Protein AF-A0A9E5YFL7-F1 (afdb_monomer_lite)

pLDDT: mean 93.23, std 7.71, range [57.31, 98.62]

Foldseek 3Di:
DVVCVVVLHDDCLCVPLVVVVVVCVVVVHDDPVSVVVSVVVVVSSVD

Secondary structure (DSSP, 8-state):
-HHHHHTTPPPSTTTTHHHHHHHHHHHT---HHHHHHHHHHHHHH--

Sequence (47 aa):
MQKDAEDGKKTEIDTFTGYIVKAARKQGVSVPHHERVYKALKGRLQA

Structure (mmCIF, N/CA/C/O backbone):
data_AF-A0A9E5YFL7-F1
#
_entry.id   AF-A0A9E5YFL7-F1
#
loop_
_atom_site.group_PDB
_atom_site.id
_atom_site.type_symbol
_atom_site.label_atom_id
_atom_site.label_alt_id
_atom_site.label_comp_id
_atom_site.label_asym_id
_atom_site.label_entity_id
_atom_site.label_seq_id
_atom_site.pdbx_PDB_ins_code
_atom_site.Cartn_x
_atom_site.Cartn_y
_atom_site.Cartn_z
_atom_site.occupancy
_atom_site.B_iso_or_equiv
_atom_site.auth_seq_id
_atom_site.auth_comp_id
_atom_site.auth_asym_id
_atom_site.auth_atom_id
_atom_site.pdbx_PDB_model_num
ATOM 1 N N . MET A 1 1 ? 5.153 5.664 -6.346 1.00 84.88 1 MET A N 1
ATOM 2 C CA . MET A 1 1 ? 4.254 4.486 -6.445 1.00 84.88 1 MET A CA 1
ATOM 3 C C . MET A 1 1 ? 4.256 3.856 -7.840 1.00 84.88 1 MET A C 1
ATOM 5 O O . MET A 1 1 ? 4.805 2.773 -7.96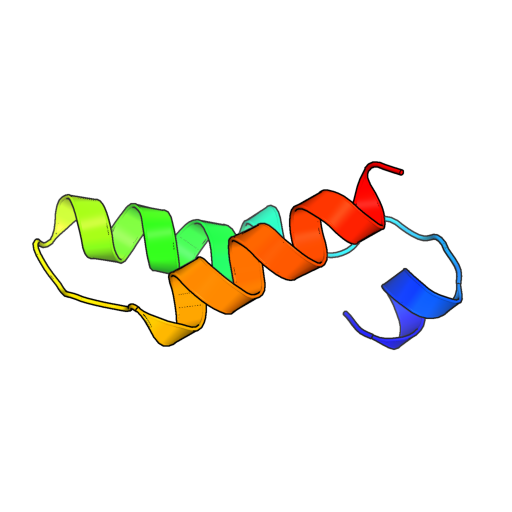4 1.00 84.88 1 MET A O 1
ATOM 9 N N . GLN A 1 2 ? 3.668 4.479 -8.877 1.00 90.50 2 GLN A N 1
ATOM 10 C CA . GLN A 1 2 ? 3.603 3.877 -10.226 1.00 90.50 2 GLN A CA 1
ATOM 11 C C . GLN A 1 2 ? 4.985 3.718 -10.871 1.00 90.50 2 GLN A C 1
ATOM 13 O O . GLN A 1 2 ? 5.352 2.606 -11.221 1.00 90.50 2 GLN A O 1
ATOM 18 N N . LYS A 1 3 ? 5.771 4.798 -10.946 1.00 94.50 3 LYS A N 1
ATOM 19 C CA . LYS A 1 3 ? 7.139 4.749 -11.482 1.00 94.50 3 LYS A CA 1
ATOM 20 C C . LYS A 1 3 ? 8.016 3.724 -10.757 1.00 94.50 3 LYS A C 1
ATOM 22 O O . LYS A 1 3 ? 8.759 2.999 -11.393 1.00 94.50 3 LYS A O 1
ATOM 27 N N . ASP A 1 4 ? 7.897 3.623 -9.431 1.00 93.12 4 ASP A N 1
ATOM 28 C CA . ASP A 1 4 ? 8.637 2.614 -8.661 1.00 93.12 4 ASP A CA 1
ATOM 29 C C . ASP A 1 4 ? 8.230 1.195 -9.064 1.00 93.12 4 ASP A C 1
ATOM 31 O O . ASP A 1 4 ? 9.089 0.336 -9.191 1.00 93.12 4 ASP A O 1
ATOM 35 N N . ALA A 1 5 ? 6.939 0.955 -9.311 1.00 90.81 5 ALA A N 1
ATOM 36 C CA . ALA A 1 5 ? 6.466 -0.334 -9.804 1.00 90.81 5 ALA A CA 1
ATOM 37 C C . ALA A 1 5 ? 6.973 -0.632 -11.226 1.00 90.81 5 ALA A C 1
ATOM 39 O O . ALA A 1 5 ? 7.362 -1.761 -11.502 1.00 90.81 5 ALA A O 1
ATOM 40 N N . GLU A 1 6 ? 6.985 0.367 -12.112 1.00 92.25 6 GLU A N 1
ATOM 41 C CA . GLU A 1 6 ? 7.508 0.250 -13.482 1.00 92.25 6 GLU A CA 1
ATOM 42 C C . GLU A 1 6 ? 9.023 -0.007 -13.496 1.00 92.25 6 GLU A C 1
ATOM 44 O O . GLU A 1 6 ? 9.500 -0.838 -14.262 1.00 92.25 6 GLU A O 1
ATOM 49 N N . ASP A 1 7 ? 9.761 0.635 -12.591 1.00 93.75 7 ASP A N 1
ATOM 50 C CA . ASP A 1 7 ? 11.205 0.465 -12.411 1.00 93.75 7 ASP A CA 1
ATOM 51 C C . ASP A 1 7 ? 11.567 -0.804 -11.601 1.00 93.75 7 ASP A C 1
ATOM 53 O O . ASP A 1 7 ? 12.743 -1.021 -11.300 1.00 93.75 7 ASP A O 1
ATOM 57 N N . GLY A 1 8 ? 10.587 -1.611 -11.169 1.00 90.00 8 GLY A N 1
ATOM 58 C CA . GLY A 1 8 ? 10.812 -2.794 -10.321 1.00 90.00 8 GLY A CA 1
ATOM 59 C C . GLY A 1 8 ? 11.358 -2.480 -8.920 1.00 90.00 8 GLY A C 1
ATOM 60 O O . GLY A 1 8 ? 11.924 -3.339 -8.245 1.00 90.00 8 GLY A O 1
ATOM 61 N N . LYS A 1 9 ? 11.219 -1.235 -8.465 1.00 92.25 9 LYS A N 1
ATOM 62 C CA . LYS A 1 9 ? 11.647 -0.771 -7.145 1.00 92.25 9 LYS A CA 1
ATOM 63 C C . LYS A 1 9 ? 10.588 -1.069 -6.091 1.00 92.25 9 LYS A C 1
ATOM 65 O O . LYS A 1 9 ? 9.392 -1.200 -6.357 1.00 92.25 9 LYS A O 1
ATOM 70 N N . LYS A 1 10 ? 11.037 -1.101 -4.835 1.00 92.06 10 LYS A N 1
ATOM 71 C CA . LYS A 1 10 ? 10.138 -1.180 -3.684 1.00 92.06 10 LYS A CA 1
ATOM 72 C C . LYS A 1 10 ? 9.173 0.003 -3.704 1.00 92.06 10 LYS A C 1
ATOM 74 O O . LYS A 1 10 ? 9.592 1.156 -3.717 1.00 92.06 10 LYS A O 1
ATOM 79 N N . THR A 1 11 ? 7.883 -0.300 -3.640 1.00 94.75 11 THR A N 1
ATOM 80 C CA . THR A 1 11 ? 6.835 0.713 -3.569 1.00 94.75 11 THR A CA 1
ATOM 81 C C . THR A 1 11 ? 6.379 0.935 -2.123 1.00 94.75 11 THR A C 1
ATOM 83 O O . THR A 1 11 ? 6.565 0.095 -1.242 1.00 94.75 11 THR A O 1
ATOM 86 N N . GLU A 1 12 ? 5.718 2.059 -1.875 1.00 95.19 12 GLU A N 1
ATOM 87 C CA . GLU A 1 12 ? 5.092 2.408 -0.594 1.00 95.19 12 GLU A CA 1
ATOM 88 C C . GLU A 1 12 ? 3.703 1.769 -0.370 1.00 95.19 12 GLU A C 1
ATOM 90 O O . GLU A 1 12 ? 2.926 2.247 0.457 1.00 95.19 12 GLU A O 1
ATOM 95 N N . ILE A 1 13 ? 3.356 0.686 -1.083 1.00 95.38 13 ILE A N 1
ATOM 96 C CA . ILE A 1 13 ? 1.989 0.124 -1.086 1.00 95.38 13 ILE A CA 1
ATOM 97 C C . ILE A 1 13 ? 1.557 -0.351 0.308 1.00 95.38 13 ILE A C 1
ATOM 99 O O . ILE A 1 13 ? 0.399 -0.197 0.697 1.00 95.38 13 ILE A O 1
ATOM 103 N N . ASP A 1 14 ? 2.501 -0.889 1.084 1.00 95.31 14 ASP A N 1
ATOM 104 C CA . ASP A 1 14 ? 2.277 -1.320 2.464 1.00 95.31 14 ASP A CA 1
ATOM 105 C C . ASP A 1 14 ? 2.148 -0.141 3.435 1.00 95.31 14 ASP A C 1
ATOM 107 O O . ASP A 1 14 ? 1.377 -0.229 4.393 1.00 95.31 14 ASP A O 1
ATOM 111 N N . THR A 1 15 ? 2.877 0.951 3.187 1.00 95.38 15 THR A N 1
ATOM 112 C CA . THR A 1 15 ? 2.867 2.143 4.042 1.00 95.38 15 THR A CA 1
ATOM 113 C C . THR A 1 15 ? 1.599 2.953 3.827 1.00 95.38 15 THR A C 1
ATOM 115 O O . THR A 1 15 ? 0.966 3.341 4.798 1.00 95.38 15 THR A O 1
ATOM 118 N N . PHE A 1 16 ? 1.195 3.184 2.577 1.00 95.25 16 PHE A N 1
ATOM 119 C CA . PHE A 1 16 ? 0.051 4.039 2.274 1.00 95.25 16 PHE A CA 1
ATOM 120 C C . PHE A 1 16 ? -1.266 3.253 2.297 1.00 95.25 16 PHE A C 1
ATOM 122 O O . PHE A 1 16 ? -2.045 3.339 3.247 1.00 95.25 16 PHE A O 1
ATOM 129 N N . THR A 1 17 ? -1.513 2.414 1.288 1.00 96.25 17 THR A N 1
ATOM 130 C CA . THR A 1 17 ? -2.772 1.658 1.182 1.00 96.25 17 THR A CA 1
ATOM 131 C C . THR A 1 17 ? -2.883 0.590 2.271 1.00 96.25 17 THR A C 1
ATOM 133 O O . THR A 1 17 ? -3.958 0.391 2.838 1.00 96.25 17 THR A O 1
ATOM 136 N N . GLY A 1 18 ? -1.768 -0.054 2.629 1.00 97.06 18 GLY A N 1
ATOM 137 C CA . GLY A 1 18 ? -1.727 -1.013 3.730 1.00 97.06 18 GLY A CA 1
ATOM 138 C C . GLY A 1 18 ? -2.052 -0.386 5.090 1.00 97.06 18 GLY A C 1
ATOM 139 O O . GLY A 1 18 ? -2.729 -1.025 5.899 1.00 97.06 18 GLY A O 1
ATOM 140 N N . TYR A 1 19 ? -1.648 0.866 5.344 1.00 98.06 19 TYR A N 1
ATOM 141 C CA . TYR A 1 19 ? -2.075 1.595 6.542 1.00 98.06 19 TYR A CA 1
ATOM 142 C C . TYR A 1 19 ? -3.580 1.849 6.534 1.00 98.06 19 TYR A C 1
ATOM 144 O O . TYR A 1 19 ? -4.232 1.545 7.529 1.00 98.06 19 TYR A O 1
ATOM 152 N N . ILE A 1 20 ? -4.142 2.327 5.417 1.00 97.94 20 ILE A N 1
ATOM 153 C CA . ILE A 1 20 ? -5.581 2.612 5.305 1.00 97.94 20 ILE A CA 1
ATOM 154 C C . ILE A 1 20 ? -6.407 1.362 5.623 1.00 97.94 20 ILE A C 1
ATOM 156 O O . ILE A 1 20 ? -7.301 1.424 6.462 1.00 97.94 20 ILE A O 1
ATOM 160 N N . VAL A 1 21 ? -6.066 0.207 5.041 1.00 98.25 21 VAL A N 1
ATOM 161 C CA . VAL A 1 21 ? -6.767 -1.062 5.314 1.00 98.25 21 VAL A CA 1
ATOM 162 C C . VAL A 1 21 ? -6.642 -1.467 6.789 1.00 98.25 21 VAL A C 1
ATOM 164 O O . VAL A 1 21 ? -7.629 -1.842 7.424 1.00 98.25 21 VAL A O 1
ATOM 167 N N . LYS A 1 22 ? -5.442 -1.362 7.377 1.00 98.25 22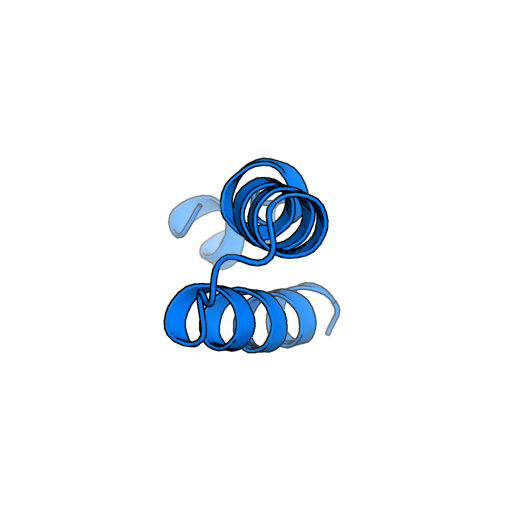 LYS A N 1
ATOM 168 C CA . LYS A 1 22 ? -5.217 -1.696 8.796 1.00 98.25 22 LYS A CA 1
ATOM 169 C C . LYS A 1 22 ? -5.970 -0.755 9.740 1.00 98.25 22 LYS A C 1
ATOM 171 O O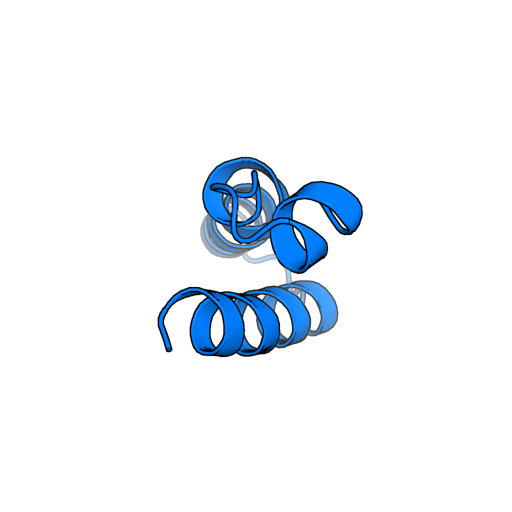 . LYS A 1 22 ? -6.531 -1.219 10.730 1.00 98.25 22 LYS A O 1
ATOM 176 N N . ALA A 1 23 ? -5.967 0.545 9.460 1.00 98.62 23 ALA A N 1
ATOM 177 C CA . ALA A 1 23 ? -6.646 1.556 10.263 1.00 98.62 23 ALA A CA 1
ATOM 178 C C . ALA A 1 23 ? -8.168 1.408 10.162 1.00 98.62 23 ALA A C 1
ATOM 180 O O . ALA A 1 23 ? -8.840 1.369 11.190 1.00 98.62 23 ALA A O 1
ATOM 181 N N . ALA A 1 24 ? -8.693 1.218 8.950 1.00 98.38 24 ALA A N 1
ATOM 182 C CA . ALA A 1 24 ? -10.112 0.990 8.708 1.00 98.38 24 ALA A CA 1
ATOM 183 C C . ALA A 1 24 ? -10.628 -0.238 9.472 1.00 98.38 24 ALA A C 1
ATOM 185 O O . ALA A 1 24 ? -11.626 -0.143 10.184 1.00 98.38 24 ALA A O 1
ATOM 186 N N . ARG A 1 25 ? -9.877 -1.351 9.456 1.00 98.00 25 ARG A N 1
ATOM 187 C CA . ARG A 1 25 ? -10.204 -2.544 10.252 1.00 98.00 25 ARG A CA 1
ATOM 188 C C . ARG A 1 25 ? -10.262 -2.257 11.754 1.00 98.00 25 ARG A C 1
ATOM 190 O O . ARG A 1 25 ? -11.162 -2.751 12.423 1.00 98.00 25 ARG A O 1
ATOM 197 N N . LYS A 1 26 ? -9.318 -1.478 12.294 1.00 98.50 26 LYS A N 1
ATOM 198 C CA . LYS A 1 26 ? -9.309 -1.106 13.723 1.00 98.50 26 LYS A CA 1
ATOM 199 C C . LYS A 1 26 ? -10.504 -0.23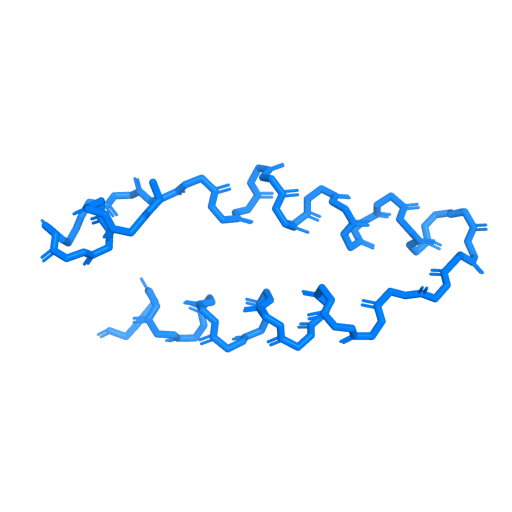5 14.112 1.00 98.50 26 LYS A C 1
ATOM 201 O O . LYS A 1 26 ? -10.943 -0.303 15.251 1.00 98.50 26 LYS A O 1
ATOM 206 N N . GLN A 1 27 ? -10.998 0.580 13.184 1.00 98.31 27 GLN A N 1
ATOM 207 C CA . GLN A 1 27 ? -12.090 1.526 13.419 1.00 98.31 27 GLN A CA 1
ATOM 208 C C . GLN A 1 27 ? -13.465 0.981 12.998 1.00 98.31 27 GLN A C 1
ATOM 210 O O . GLN A 1 27 ? -14.464 1.671 13.163 1.00 98.31 27 GLN A O 1
ATOM 215 N N . GLY A 1 28 ? -13.533 -0.233 12.440 1.00 98.12 28 GLY A N 1
ATOM 216 C CA . GLY A 1 28 ? -14.779 -0.799 11.913 1.00 98.12 28 GLY A CA 1
ATOM 217 C C . GLY A 1 28 ? -15.310 -0.082 10.665 1.00 98.12 28 GLY A C 1
ATOM 218 O O . GLY A 1 28 ? -16.497 -0.177 10.366 1.00 98.12 28 GLY A O 1
ATOM 219 N N . VAL A 1 29 ? -14.454 0.639 9.933 1.00 98.50 29 VAL A N 1
ATOM 220 C CA . VAL A 1 29 ? -14.828 1.373 8.715 1.00 98.50 29 VAL A CA 1
ATOM 221 C C . VAL A 1 29 ? -14.643 0.4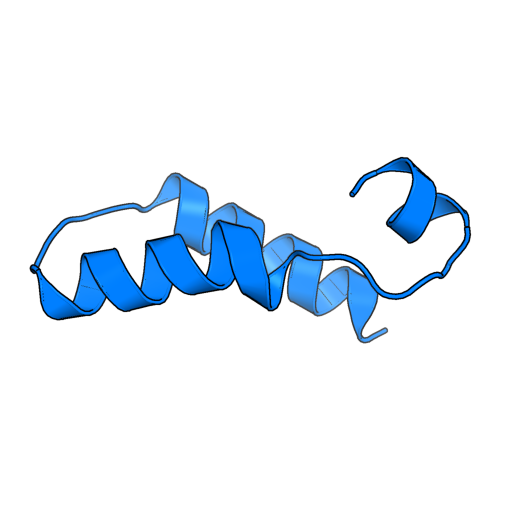80 7.491 1.00 98.50 29 VAL A C 1
ATOM 223 O O . VAL A 1 29 ? -13.605 -0.160 7.323 1.00 98.50 29 VAL A O 1
ATOM 226 N N . SER A 1 30 ? -15.638 0.459 6.605 1.00 98.19 30 SER A N 1
ATOM 227 C CA . SER A 1 30 ? -15.554 -0.272 5.338 1.00 98.19 30 SER A CA 1
ATOM 228 C C . SER A 1 30 ? -14.767 0.525 4.294 1.00 98.19 30 SER A C 1
ATOM 230 O O . SER A 1 30 ? -15.087 1.681 4.017 1.00 98.19 30 SER A O 1
ATOM 232 N N . VAL A 1 31 ? -13.747 -0.094 3.689 1.00 98.44 31 VAL A N 1
ATOM 233 C CA . VAL A 1 31 ? -12.910 0.516 2.635 1.00 98.44 31 VAL A CA 1
ATOM 234 C C . VAL A 1 31 ? -12.704 -0.433 1.439 1.00 98.44 31 VAL A C 1
ATOM 236 O O . VAL A 1 31 ? -11.569 -0.698 1.032 1.00 98.44 31 VAL A O 1
ATOM 239 N N . PRO A 1 32 ? -13.784 -0.932 0.811 1.00 97.81 32 PRO A N 1
ATOM 240 C CA . PRO A 1 32 ? -13.726 -2.063 -0.124 1.00 97.81 32 PRO A CA 1
ATOM 241 C C . PRO A 1 32 ? -12.836 -1.801 -1.347 1.00 97.81 32 PRO A C 1
ATOM 243 O O . PRO A 1 32 ? -12.171 -2.701 -1.865 1.00 97.81 32 PRO A O 1
ATOM 246 N N . HIS A 1 33 ? -12.770 -0.550 -1.809 1.00 98.19 33 HIS A N 1
ATOM 247 C CA . HIS A 1 33 ? -11.890 -0.175 -2.915 1.00 98.19 33 HIS A CA 1
ATOM 248 C C . HIS A 1 33 ? -10.407 -0.184 -2.524 1.00 98.19 33 HIS A C 1
ATOM 250 O O . HIS A 1 33 ? -9.579 -0.625 -3.319 1.00 98.19 33 HIS A O 1
ATOM 256 N N . HIS A 1 34 ? -10.065 0.220 -1.297 1.00 98.00 34 HIS A N 1
ATOM 257 C CA . HIS A 1 34 ? -8.682 0.174 -0.817 1.00 98.00 34 HIS A CA 1
ATOM 258 C C . HIS A 1 34 ? -8.221 -1.266 -0.590 1.00 98.00 34 HIS A C 1
ATOM 260 O O . HIS A 1 34 ? -7.101 -1.609 -0.958 1.00 98.00 34 HIS A O 1
ATOM 266 N N . GLU A 1 35 ? -9.093 -2.133 -0.069 1.00 98.00 35 GLU A N 1
ATOM 267 C CA . GLU A 1 35 ? -8.806 -3.566 0.077 1.00 98.00 35 GLU A CA 1
ATOM 268 C C . GLU A 1 35 ? -8.546 -4.231 -1.277 1.00 98.00 35 GLU A C 1
ATOM 270 O O . GLU A 1 35 ? -7.562 -4.959 -1.438 1.00 98.00 35 GLU A O 1
ATOM 275 N N . ARG A 1 36 ? -9.389 -3.935 -2.278 1.00 97.31 36 ARG A N 1
ATOM 276 C CA . ARG A 1 36 ? -9.224 -4.446 -3.644 1.00 97.31 36 ARG A CA 1
ATOM 277 C C . ARG A 1 36 ? -7.892 -4.010 -4.249 1.00 97.31 36 ARG A C 1
ATOM 279 O O . ARG A 1 36 ? -7.158 -4.855 -4.758 1.00 97.31 36 ARG A O 1
ATOM 286 N N . VAL A 1 37 ? -7.580 -2.714 -4.191 1.00 95.06 37 VAL A N 1
ATOM 287 C CA . VAL A 1 37 ? -6.336 -2.159 -4.746 1.00 95.06 37 VAL A CA 1
ATOM 288 C C . VAL A 1 37 ? -5.118 -2.737 -4.028 1.00 95.06 37 VAL A C 1
ATOM 290 O O . VAL A 1 37 ? -4.190 -3.199 -4.690 1.00 95.06 37 VAL A O 1
ATOM 293 N N . TYR A 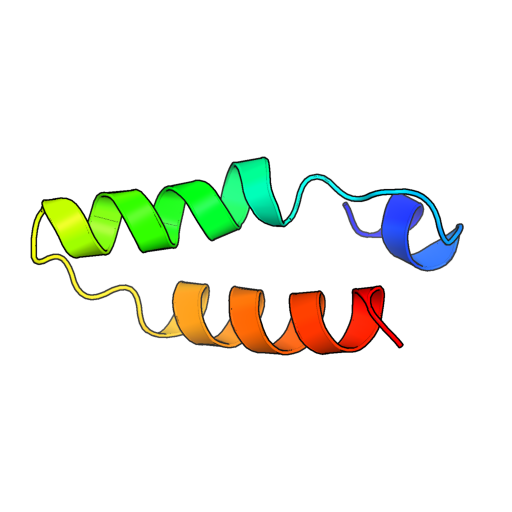1 38 ? -5.141 -2.788 -2.693 1.00 96.19 38 TYR A N 1
ATOM 294 C CA . TYR A 1 38 ? -4.046 -3.336 -1.896 1.00 96.19 38 TYR A CA 1
ATOM 295 C C . TYR A 1 38 ? -3.761 -4.794 -2.261 1.00 96.19 38 TYR A C 1
ATOM 297 O O . TYR A 1 38 ? -2.615 -5.144 -2.534 1.00 96.19 38 TYR A O 1
ATOM 305 N N . LYS A 1 39 ? -4.801 -5.634 -2.351 1.00 95.81 39 LYS A N 1
ATOM 306 C CA . LYS A 1 39 ? -4.659 -7.047 -2.727 1.00 95.81 39 LYS A CA 1
ATOM 307 C C . LYS A 1 39 ? -4.121 -7.212 -4.151 1.00 95.81 39 LYS A C 1
ATOM 309 O O . LYS A 1 39 ? -3.200 -7.999 -4.362 1.00 95.81 39 LYS A O 1
ATOM 314 N N . ALA A 1 40 ? -4.676 -6.476 -5.115 1.00 93.12 40 ALA A N 1
ATOM 315 C CA . ALA A 1 40 ? -4.295 -6.593 -6.521 1.00 93.12 40 ALA A CA 1
ATOM 316 C C . ALA A 1 40 ? -2.844 -6.153 -6.767 1.00 93.12 40 ALA A C 1
ATOM 318 O O . ALA A 1 40 ? -2.090 -6.849 -7.443 1.00 93.12 40 ALA A O 1
ATOM 319 N N . LEU A 1 41 ? -2.437 -5.014 -6.201 1.00 91.19 41 LEU A N 1
ATOM 320 C CA . LEU A 1 41 ? -1.090 -4.485 -6.403 1.00 91.19 41 LEU A CA 1
ATOM 321 C C . LEU A 1 41 ? -0.044 -5.256 -5.601 1.00 91.19 41 LEU A C 1
ATOM 323 O O . LEU A 1 41 ? 1.036 -5.508 -6.121 1.00 91.19 41 LEU A O 1
ATOM 327 N N . LYS A 1 42 ? -0.365 -5.700 -4.381 1.00 89.31 42 LYS A N 1
ATOM 328 C CA . LYS A 1 42 ? 0.556 -6.529 -3.596 1.00 89.31 42 LYS A CA 1
ATOM 329 C C . LYS A 1 42 ? 0.866 -7.855 -4.290 1.00 89.31 42 LYS A C 1
ATOM 331 O O . LYS A 1 42 ? 2.028 -8.228 -4.348 1.00 89.31 42 LYS A O 1
ATOM 336 N N . GLY A 1 43 ? -0.139 -8.512 -4.876 1.00 83.94 43 GLY A N 1
ATOM 337 C CA . GLY A 1 43 ? 0.075 -9.736 -5.654 1.00 83.94 43 GLY A CA 1
ATOM 338 C C . GLY A 1 43 ? 0.962 -9.521 -6.884 1.00 83.94 43 GLY A C 1
ATOM 339 O O . GLY A 1 43 ? 1.808 -10.356 -7.172 1.00 83.94 43 GLY A O 1
ATOM 340 N N . ARG A 1 44 ? 0.820 -8.381 -7.573 1.00 82.88 44 ARG A N 1
ATOM 341 C CA . ARG A 1 44 ? 1.660 -8.028 -8.732 1.00 82.88 44 ARG A CA 1
ATOM 342 C C . ARG A 1 44 ? 3.099 -7.658 -8.369 1.00 82.88 44 ARG A C 1
ATOM 344 O O . ARG A 1 44 ? 3.972 -7.843 -9.197 1.00 82.88 44 ARG A O 1
ATOM 351 N N . LEU A 1 45 ? 3.330 -7.096 -7.184 1.00 81.94 45 LEU A N 1
ATOM 352 C CA . LEU A 1 45 ? 4.655 -6.649 -6.730 1.00 81.94 45 LEU A CA 1
ATOM 353 C C . LEU A 1 45 ? 5.472 -7.754 -6.036 1.00 81.94 45 LEU A C 1
ATOM 355 O O . LEU A 1 45 ? 6.626 -7.525 -5.692 1.00 81.94 45 LEU A O 1
ATOM 359 N N . GLN A 1 46 ? 4.861 -8.909 -5.762 1.00 69.62 46 GLN A N 1
ATOM 360 C CA . GLN A 1 46 ? 5.504 -10.074 -5.139 1.00 69.62 46 GLN A CA 1
ATOM 361 C C . GLN A 1 46 ? 5.763 -11.222 -6.131 1.00 69.62 46 GLN A C 1
ATOM 363 O O . GLN A 1 46 ? 6.296 -12.251 -5.720 1.00 69.62 46 GLN A O 1
ATOM 368 N N . ALA A 1 47 ? 5.351 -11.051 -7.389 1.00 57.31 47 ALA A N 1
ATOM 369 C CA . ALA A 1 47 ? 5.563 -11.972 -8.503 1.00 57.31 47 ALA A CA 1
ATOM 370 C C . ALA A 1 47 ? 6.768 -11.518 -9.334 1.00 57.31 47 ALA A C 1
ATOM 372 O O . ALA A 1 47 ? 7.482 -12.409 -9.838 1.00 57.31 47 ALA A O 1
#

Radius of gyration: 11.34 Å; chains: 1; bounding box: 27×17×27 Å